Protein AF-A0A0V1MII8-F1 (afdb_monomer)

Sequence (100 aa):
MASDVEKILVSELQHSKFSIQLDELAFGCSNVLMAYEHHVPLRNITAVATDGAPAVVGRYRGFATLLKETVPDVCAVHCVLHRHHLVAKNLSGELHAALK

Secondary structure (DSSP, 8-state):
-HHHHHHHHHHHHHHS-EEEEE-GGGGGSSHHHHHHHTT--GGGEEEEEE---HHHH-TTT-HHHHHHHH-TTPEEEE-HHHHHHHHHHHTTTHHHHHT-

Mean predicted aligned error: 8.56 Å

Solvent-accessible surface area (backbone atoms only — not comparable to full-atom values): 5784 Å² total; per-residue (Å²): 111,72,75,51,52,53,52,50,51,50,54,47,47,56,76,40,76,44,68,47,76,46,58,92,71,48,85,83,45,62,67,70,50,50,30,63,76,67,67,31,51,70,76,28,49,48,32,40,32,29,74,64,48,61,64,46,64,20,89,87,79,2,53,57,43,59,47,30,75,77,29,72,82,41,42,78,43,71,34,64,67,51,53,51,51,53,51,57,66,71,38,60,66,64,52,60,59,72,75,106

Structure (mmCIF, N/CA/C/O backbone):
data_AF-A0A0V1MII8-F1
#
_entry.id   AF-A0A0V1MII8-F1
#
loop_
_atom_site.group_PDB
_atom_site.id
_atom_site.type_symbol
_atom_site.label_atom_id
_atom_site.label_alt_id
_atom_site.label_comp_id
_atom_site.label_asym_id
_atom_site.label_entity_id
_atom_site.label_seq_id
_atom_site.pdbx_PDB_ins_code
_atom_site.Cartn_x
_atom_site.Cartn_y
_atom_site.Cartn_z
_atom_site.occupancy
_atom_site.B_iso_or_equiv
_atom_site.auth_seq_id
_atom_site.auth_comp_id
_atom_site.auth_asym_id
_atom_site.auth_atom_id
_atom_site.pdbx_PDB_model_num
ATOM 1 N N . MET A 1 1 ? -5.264 28.934 7.137 1.00 63.34 1 MET A N 1
ATOM 2 C CA . MET A 1 1 ? -5.010 28.509 5.743 1.00 63.34 1 MET A CA 1
ATOM 3 C C . MET A 1 1 ? 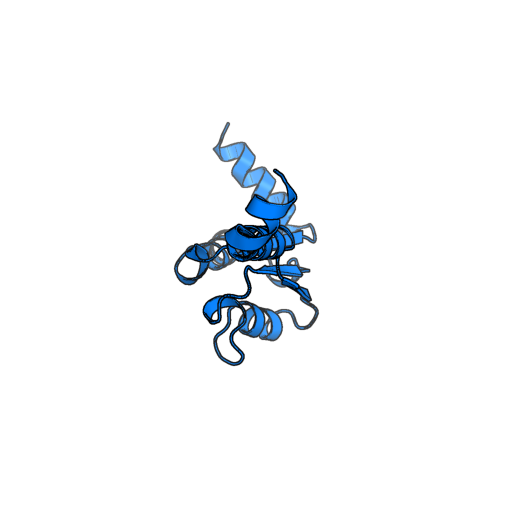-4.426 27.099 5.725 1.00 63.34 1 MET A C 1
ATOM 5 O O . MET A 1 1 ? -5.185 26.174 5.494 1.00 63.34 1 MET A O 1
ATOM 9 N N . ALA A 1 2 ? -3.142 26.881 6.045 1.00 64.38 2 ALA A N 1
ATOM 10 C CA . ALA A 1 2 ? -2.552 25.528 6.035 1.00 64.38 2 ALA A CA 1
ATOM 11 C C . ALA A 1 2 ? -3.140 24.577 7.103 1.00 64.38 2 ALA A C 1
ATOM 13 O O . ALA A 1 2 ? -3.445 23.429 6.801 1.00 64.38 2 ALA A O 1
ATOM 14 N N . SER A 1 3 ? -3.400 25.087 8.314 1.00 71.88 3 SER A N 1
ATOM 15 C CA . SER A 1 3 ? -4.056 24.345 9.407 1.00 71.88 3 SER A CA 1
ATOM 16 C C . SER A 1 3 ? -5.459 23.842 9.063 1.00 71.88 3 SER A C 1
ATOM 18 O O . SER A 1 3 ? -5.948 22.895 9.672 1.00 71.88 3 SER A O 1
ATOM 20 N N . ASP A 1 4 ? -6.132 24.507 8.126 1.00 85.44 4 ASP A N 1
ATOM 21 C CA . ASP A 1 4 ? -7.497 24.167 7.731 1.00 85.44 4 ASP A CA 1
ATOM 22 C C . ASP A 1 4 ? -7.467 23.022 6.718 1.00 85.44 4 ASP A C 1
ATOM 24 O O . ASP A 1 4 ? -8.253 22.088 6.825 1.00 85.44 4 ASP A O 1
ATOM 28 N N . VAL A 1 5 ? -6.490 23.040 5.804 1.00 87.38 5 VAL A N 1
ATOM 29 C CA . VAL A 1 5 ? -6.259 21.963 4.832 1.00 87.38 5 VAL A CA 1
ATOM 30 C C . VAL A 1 5 ? -5.912 20.653 5.532 1.00 87.38 5 VAL A C 1
ATOM 32 O O . VAL A 1 5 ? -6.472 19.621 5.180 1.00 87.38 5 VAL A O 1
ATOM 35 N N . GLU A 1 6 ? -5.043 20.683 6.544 1.00 85.19 6 GLU A N 1
ATOM 36 C CA . GLU A 1 6 ? -4.672 19.483 7.302 1.00 85.19 6 GLU A CA 1
ATOM 37 C C . GLU A 1 6 ? -5.881 18.864 8.013 1.00 85.19 6 GLU A C 1
ATOM 39 O O . GLU A 1 6 ? -6.138 17.671 7.876 1.00 85.19 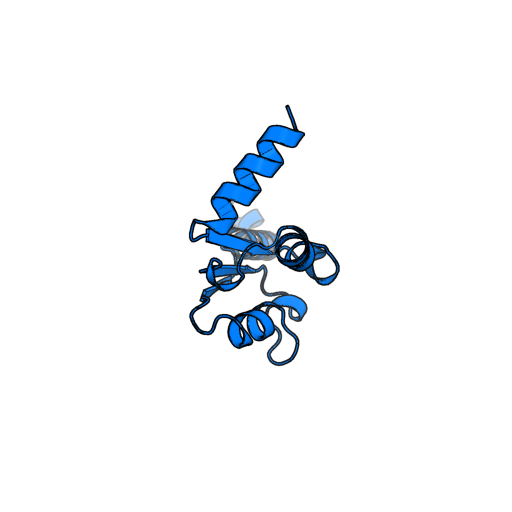6 GLU A O 1
ATOM 44 N N . LYS A 1 7 ? -6.681 19.679 8.710 1.00 86.25 7 LYS A N 1
ATOM 45 C CA . LYS A 1 7 ? -7.897 19.208 9.392 1.00 86.25 7 LYS A CA 1
ATOM 46 C C . LYS A 1 7 ? -8.917 18.632 8.418 1.00 86.25 7 LYS A C 1
ATOM 48 O O . LYS A 1 7 ? -9.510 17.597 8.713 1.00 86.25 7 LYS A O 1
ATOM 53 N N . ILE A 1 8 ? -9.117 19.288 7.275 1.00 90.19 8 ILE A N 1
ATOM 54 C CA . ILE A 1 8 ? -10.010 18.799 6.220 1.00 90.19 8 ILE A CA 1
ATOM 55 C C . ILE A 1 8 ? -9.500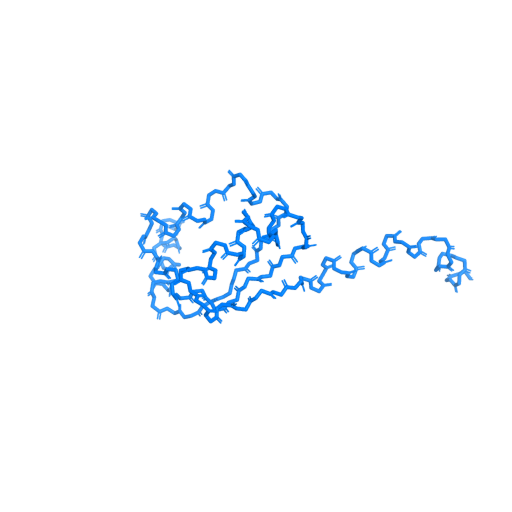 17.454 5.702 1.00 90.19 8 ILE A C 1
ATOM 57 O O . ILE A 1 8 ? -10.261 16.493 5.659 1.00 90.19 8 ILE A O 1
ATOM 61 N N . LEU A 1 9 ? -8.210 17.352 5.382 1.00 88.94 9 LEU A N 1
ATOM 62 C CA . LEU A 1 9 ? -7.608 16.116 4.893 1.00 88.94 9 LEU A CA 1
ATOM 63 C C . LEU A 1 9 ? -7.745 14.979 5.915 1.00 88.94 9 LEU A C 1
ATOM 65 O O . LEU A 1 9 ? -8.173 13.888 5.556 1.00 88.94 9 LEU A O 1
ATOM 69 N N . VAL A 1 10 ? -7.428 15.226 7.189 1.00 88.62 10 VAL A N 1
ATOM 70 C CA . VAL A 1 10 ? -7.566 14.229 8.263 1.00 88.62 10 VAL A CA 1
ATOM 71 C C . VAL A 1 10 ? -9.021 13.792 8.413 1.00 88.62 10 VAL A C 1
ATOM 73 O O . VAL A 1 10 ? -9.289 12.593 8.481 1.00 88.62 10 VAL A O 1
ATOM 76 N N . SER A 1 11 ? -9.960 14.742 8.409 1.00 90.19 11 SER A N 1
ATOM 77 C CA . SER A 1 11 ? -11.395 14.454 8.456 1.00 90.19 11 SER A CA 1
ATOM 78 C C . SER A 1 11 ? -11.819 13.547 7.298 1.00 90.19 11 SER A C 1
ATOM 80 O O . SER A 1 11 ? -12.487 12.539 7.519 1.00 90.19 11 SER A O 1
ATOM 82 N N . GLU A 1 12 ? -11.391 13.846 6.073 1.00 92.19 12 GLU A N 1
ATOM 83 C CA . GLU A 1 12 ? -11.681 13.014 4.901 1.0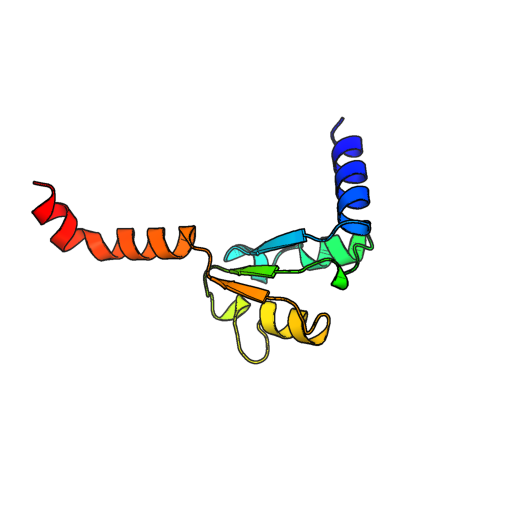0 92.19 12 GLU A CA 1
ATOM 84 C C . GLU A 1 12 ? -11.070 11.612 5.028 1.00 92.19 12 GLU A C 1
ATOM 86 O O . GLU A 1 12 ? -11.762 10.609 4.853 1.00 92.19 12 GLU A O 1
ATOM 91 N N . LEU A 1 13 ? -9.793 11.508 5.406 1.00 91.56 13 LEU A N 1
ATOM 92 C CA . LEU A 1 13 ? -9.097 10.223 5.544 1.00 91.56 13 LEU A CA 1
ATOM 93 C C . LEU A 1 13 ? -9.697 9.336 6.648 1.00 91.56 13 LEU A C 1
ATOM 95 O O . LEU A 1 13 ? -9.666 8.106 6.546 1.00 91.56 13 LEU A O 1
ATOM 99 N N . GLN A 1 14 ? -10.274 9.932 7.694 1.00 91.12 14 GLN A N 1
ATOM 100 C CA . GLN A 1 14 ? -10.964 9.199 8.759 1.00 91.12 14 GLN A CA 1
ATOM 101 C C . GLN A 1 14 ? -12.277 8.548 8.290 1.00 91.12 14 GLN A C 1
ATOM 103 O O . GLN A 1 14 ? -12.647 7.492 8.815 1.00 91.12 14 GLN A O 1
ATOM 108 N N . HIS A 1 15 ? -12.952 9.120 7.290 1.00 92.69 15 HIS A N 1
ATOM 109 C CA . HIS A 1 15 ? -14.299 8.701 6.877 1.00 92.69 15 HIS A CA 1
ATOM 110 C C . HIS A 1 15 ? -14.358 8.051 5.489 1.00 92.69 15 HIS A C 1
ATOM 112 O O . HIS A 1 15 ? -15.322 7.347 5.186 1.00 92.69 15 HIS A O 1
ATOM 118 N N . SER A 1 16 ? -13.322 8.224 4.673 1.00 93.25 16 SER A N 1
ATOM 119 C CA . SER A 1 16 ? -13.295 7.768 3.284 1.00 93.25 16 SER A CA 1
ATOM 120 C C . SER A 1 16 ? -12.310 6.624 3.071 1.00 93.25 16 SER A C 1
ATOM 122 O O . SER A 1 16 ? -11.296 6.504 3.755 1.00 93.25 16 SER A O 1
ATOM 124 N N . LYS A 1 17 ? -12.603 5.766 2.090 1.00 93.75 17 LYS A N 1
ATOM 125 C CA . LYS A 1 17 ? -11.646 4.778 1.578 1.00 93.75 17 LYS A CA 1
ATOM 126 C C . LYS A 1 17 ? -10.657 5.462 0.639 1.00 93.75 17 LYS A C 1
ATOM 128 O O . LYS A 1 17 ? -11.063 6.274 -0.187 1.00 93.75 17 LYS A O 1
ATOM 133 N N . PHE A 1 18 ? -9.382 5.104 0.725 1.00 92.88 18 PHE A N 1
ATOM 134 C CA . PHE A 1 18 ? -8.342 5.699 -0.114 1.00 92.88 18 PHE A CA 1
ATOM 135 C C . PHE A 1 18 ? -7.226 4.705 -0.441 1.00 92.88 18 PHE A C 1
ATOM 137 O O . PHE A 1 18 ? -7.169 3.596 0.094 1.00 92.88 18 PHE A O 1
ATOM 144 N N . SER A 1 19 ? -6.341 5.101 -1.350 1.00 91.81 19 SER A N 1
ATOM 145 C CA . SER A 1 19 ? -5.120 4.376 -1.699 1.00 91.81 19 SER A CA 1
ATOM 146 C C . SER A 1 19 ? -3.902 5.240 -1.413 1.00 91.81 19 SER A C 1
ATOM 148 O O . SER A 1 19 ? -3.956 6.455 -1.601 1.00 91.81 19 SER A O 1
ATOM 150 N N . ILE A 1 20 ? -2.798 4.615 -1.015 1.00 88.75 20 ILE A N 1
ATOM 151 C CA . ILE A 1 20 ? -1.529 5.305 -0.770 1.00 88.75 20 ILE A CA 1
ATOM 152 C C . ILE A 1 20 ? -0.485 4.888 -1.800 1.00 88.75 20 ILE A C 1
ATOM 154 O O . ILE A 1 20 ? -0.476 3.751 -2.270 1.00 88.75 20 ILE A O 1
ATOM 158 N N . GLN A 1 21 ? 0.414 5.803 -2.137 1.00 86.19 21 GLN A N 1
ATOM 159 C CA . GLN A 1 21 ? 1.608 5.495 -2.912 1.00 86.19 21 GLN A CA 1
ATOM 160 C C . GLN A 1 21 ? 2.824 5.639 -2.002 1.00 86.19 21 GLN A C 1
ATOM 162 O O . GLN A 1 21 ? 2.953 6.639 -1.300 1.00 86.19 21 GLN A O 1
ATOM 167 N N . LEU A 1 22 ? 3.692 4.633 -2.012 1.00 80.56 22 LEU A N 1
ATOM 168 C CA . LEU A 1 22 ? 4.966 4.644 -1.312 1.00 80.56 22 LEU A CA 1
ATOM 169 C C . LEU A 1 22 ? 6.089 4.742 -2.332 1.00 80.56 22 LEU A C 1
ATOM 171 O O . LEU A 1 22 ? 6.151 3.945 -3.272 1.00 80.56 22 LEU A O 1
ATOM 175 N N . ASP A 1 23 ? 6.955 5.721 -2.130 1.00 73.62 23 ASP A N 1
ATOM 176 C CA . ASP A 1 23 ? 8.250 5.808 -2.781 1.00 73.62 23 ASP A CA 1
ATOM 177 C C . ASP A 1 23 ? 9.347 5.222 -1.875 1.00 73.62 23 ASP A C 1
ATOM 179 O O . ASP A 1 23 ? 9.151 5.010 -0.674 1.00 73.62 23 ASP A O 1
ATOM 183 N N . GLU A 1 24 ? 10.505 4.937 -2.469 1.00 61.41 24 GLU A N 1
ATOM 184 C CA . GLU A 1 24 ? 11.715 4.392 -1.833 1.00 61.41 24 GLU A CA 1
ATOM 185 C C . GLU A 1 24 ? 12.104 5.083 -0.503 1.00 61.41 24 GLU A C 1
ATOM 187 O O . GLU A 1 24 ? 12.723 4.460 0.362 1.00 61.41 24 GLU A O 1
ATOM 192 N N . LEU A 1 25 ? 11.707 6.346 -0.300 1.00 54.59 25 LEU A N 1
ATOM 193 C CA . LEU A 1 25 ? 11.998 7.150 0.894 1.00 54.59 25 LEU A CA 1
ATOM 194 C C . LEU A 1 25 ? 11.090 6.828 2.094 1.00 54.59 25 LEU A C 1
ATOM 196 O O . LEU A 1 25 ? 11.427 7.149 3.235 1.00 54.59 25 LEU A O 1
ATOM 200 N N . ALA A 1 26 ? 9.961 6.152 1.882 1.00 55.31 26 ALA A N 1
ATOM 201 C CA . ALA A 1 26 ? 8.989 5.881 2.938 1.00 55.31 26 ALA A CA 1
ATOM 202 C C . ALA A 1 26 ? 9.431 4.795 3.936 1.00 55.31 26 ALA A C 1
ATOM 204 O O . ALA A 1 26 ? 8.804 4.641 4.984 1.00 55.31 26 ALA A O 1
ATOM 205 N N . PHE A 1 27 ? 10.520 4.061 3.668 1.00 50.53 27 PHE A N 1
ATOM 206 C CA . PHE A 1 27 ? 10.985 3.004 4.576 1.00 50.53 27 PHE A CA 1
ATOM 207 C C . PHE A 1 27 ? 11.604 3.518 5.889 1.00 50.53 27 PHE A C 1
ATOM 209 O O . PHE A 1 27 ? 11.873 2.729 6.793 1.00 50.53 27 PHE A O 1
ATOM 216 N N . GLY A 1 28 ? 11.774 4.839 6.017 1.00 49.62 28 GLY A N 1
ATOM 217 C CA . GLY A 1 28 ? 12.113 5.520 7.269 1.00 49.62 28 GLY A CA 1
ATOM 218 C C . GLY A 1 28 ? 11.166 6.662 7.658 1.00 49.62 28 GLY A C 1
ATOM 219 O O . GLY A 1 28 ? 11.421 7.320 8.664 1.00 49.62 28 GLY A O 1
ATOM 220 N N . CYS A 1 29 ? 10.096 6.929 6.897 1.00 46.78 29 CYS A N 1
ATOM 221 C CA . CYS A 1 29 ? 9.334 8.175 7.014 1.00 46.78 29 CYS A CA 1
ATOM 222 C C . CYS A 1 29 ? 7.841 7.958 7.294 1.00 46.78 29 CYS A C 1
ATOM 224 O O . CYS A 1 29 ? 7.118 7.337 6.520 1.00 46.78 29 CYS A O 1
ATOM 226 N N . SER A 1 30 ? 7.422 8.532 8.422 1.00 48.75 30 SER A N 1
ATOM 227 C CA . SER A 1 30 ? 6.167 9.195 8.803 1.00 48.75 30 SER A CA 1
ATOM 228 C C . SER A 1 30 ? 4.789 8.783 8.266 1.00 48.75 30 SER A C 1
ATOM 230 O O . SER A 1 30 ? 3.826 9.118 8.928 1.00 48.75 30 SER A O 1
ATOM 232 N N . ASN A 1 31 ? 4.577 8.057 7.171 1.00 50.91 31 ASN A N 1
ATOM 233 C CA . ASN A 1 31 ? 3.213 7.892 6.625 1.00 50.91 31 ASN A CA 1
ATOM 234 C C . ASN A 1 31 ? 2.325 6.970 7.484 1.00 50.91 31 ASN A C 1
ATOM 236 O O . ASN A 1 31 ? 1.138 7.231 7.674 1.00 50.91 31 ASN A O 1
ATOM 240 N N . VAL A 1 32 ? 2.919 5.928 8.074 1.00 55.47 32 VAL A N 1
ATOM 241 C CA . VAL A 1 32 ? 2.273 5.113 9.122 1.00 55.47 32 VAL A CA 1
ATOM 242 C C . VAL A 1 32 ? 2.135 5.910 10.418 1.00 55.47 32 VAL A C 1
ATOM 244 O O . VAL A 1 32 ? 1.137 5.776 11.120 1.00 55.47 32 VAL A O 1
ATOM 247 N N . LEU A 1 33 ? 3.114 6.777 10.700 1.00 53.28 33 LEU A N 1
ATOM 248 C CA . LEU A 1 33 ? 3.112 7.666 11.858 1.00 53.28 33 LEU A CA 1
ATOM 249 C C . LEU A 1 33 ? 1.982 8.700 11.760 1.00 53.28 33 LEU A C 1
ATOM 251 O O . LEU A 1 33 ? 1.304 8.909 12.745 1.00 53.28 33 LEU A O 1
ATOM 255 N N . MET A 1 34 ? 1.683 9.244 10.577 1.00 57.91 34 MET A N 1
ATOM 256 C CA . MET A 1 34 ? 0.592 10.198 10.344 1.00 57.91 34 MET A CA 1
ATOM 257 C C . MET A 1 34 ? -0.773 9.551 10.589 1.00 57.91 34 MET A C 1
ATOM 259 O O . MET A 1 34 ? -1.647 10.156 11.205 1.00 57.91 34 MET A O 1
ATOM 263 N N . ALA A 1 35 ? -0.966 8.302 10.148 1.00 58.94 35 ALA A N 1
ATOM 264 C CA . ALA A 1 35 ? -2.196 7.574 10.453 1.00 58.94 35 ALA A CA 1
ATOM 265 C C . ALA A 1 35 ? -2.337 7.294 11.959 1.00 58.94 35 ALA A C 1
ATOM 267 O O . ALA A 1 35 ? -3.440 7.367 12.501 1.00 58.94 35 ALA A O 1
ATOM 268 N N . TYR A 1 36 ? -1.219 7.023 12.636 1.00 61.41 36 TYR A N 1
ATOM 269 C CA . TYR A 1 36 ? -1.169 6.802 14.079 1.00 61.41 36 TYR A CA 1
ATOM 270 C C . TYR A 1 36 ? -1.399 8.097 14.886 1.00 61.41 36 TYR A C 1
ATOM 272 O O . TYR A 1 36 ? -2.201 8.096 15.816 1.00 61.41 36 TYR A O 1
ATOM 280 N N . GLU A 1 37 ? -0.759 9.205 14.503 1.00 66.12 37 GLU A N 1
ATOM 281 C CA . GLU A 1 37 ? -0.821 10.514 15.170 1.00 66.12 37 GLU A CA 1
ATOM 282 C C . GLU A 1 37 ? -2.176 11.206 14.986 1.00 66.12 37 GLU A C 1
ATOM 284 O O . GLU A 1 37 ? -2.671 11.841 15.914 1.00 66.12 37 GLU A O 1
ATOM 289 N N . HIS A 1 38 ? -2.819 11.040 13.826 1.00 79.06 38 HIS A N 1
ATOM 290 C CA . HIS A 1 38 ? -4.111 11.666 13.521 1.00 79.06 38 HIS A CA 1
ATOM 291 C C . HIS A 1 38 ? -5.305 10.702 13.604 1.00 79.06 38 HIS A C 1
ATOM 293 O O . HIS A 1 38 ? -6.402 11.020 13.133 1.00 79.06 38 HIS A O 1
ATOM 299 N N . HIS A 1 39 ? -5.114 9.520 14.200 1.00 82.00 39 HIS A N 1
ATOM 300 C CA . HIS A 1 39 ? -6.151 8.497 14.381 1.00 82.00 39 HIS A CA 1
ATOM 301 C C . HIS A 1 39 ? -6.878 8.092 13.084 1.00 82.00 39 HIS A C 1
ATOM 303 O O . HIS A 1 39 ? -8.068 7.770 13.100 1.00 82.00 39 HIS A O 1
ATOM 309 N N . VAL A 1 40 ? -6.178 8.095 11.946 1.00 88.06 40 VAL A N 1
ATOM 310 C CA . VAL A 1 40 ? -6.737 7.612 10.678 1.00 88.06 40 VAL A CA 1
ATOM 311 C C . VAL A 1 40 ? -6.788 6.081 10.722 1.00 88.06 40 VAL A C 1
ATOM 313 O O . VAL A 1 40 ? -5.749 5.433 10.870 1.00 88.06 40 VAL A O 1
ATOM 316 N N . PRO A 1 41 ? -7.969 5.456 10.573 1.00 89.50 41 PRO A N 1
ATOM 317 C CA . PRO A 1 41 ? -8.074 4.005 10.634 1.00 89.50 41 PRO A CA 1
ATOM 318 C C . PRO A 1 41 ? -7.348 3.347 9.456 1.00 89.50 41 PRO A C 1
ATOM 320 O O . PRO A 1 41 ? -7.723 3.558 8.304 1.00 89.50 41 PRO A O 1
ATOM 323 N N . LEU A 1 42 ? -6.382 2.460 9.723 1.00 88.06 42 LEU A N 1
ATOM 324 C CA . LEU A 1 42 ? -5.664 1.734 8.661 1.00 88.06 42 LEU A CA 1
ATOM 325 C C . LEU A 1 42 ? -6.607 0.959 7.729 1.00 88.06 42 LEU A C 1
ATOM 327 O O . LEU A 1 42 ? -6.356 0.885 6.532 1.00 88.06 42 LEU A O 1
ATOM 331 N N . ARG A 1 43 ? -7.748 0.475 8.243 1.00 91.19 43 ARG A N 1
ATOM 332 C CA . ARG A 1 43 ? -8.818 -0.182 7.462 1.00 91.19 43 ARG A CA 1
ATOM 333 C C . ARG A 1 43 ? -9.379 0.664 6.314 1.00 91.19 43 ARG A C 1
ATOM 335 O O . ARG A 1 43 ? -10.101 0.134 5.470 1.00 91.19 43 ARG A O 1
ATOM 342 N N . ASN A 1 44 ? -9.145 1.975 6.312 1.00 92.50 44 ASN A N 1
ATOM 343 C CA . ASN A 1 44 ? -9.576 2.861 5.236 1.00 92.50 44 ASN A CA 1
ATOM 344 C C . ASN A 1 44 ? -8.646 2.791 4.016 1.00 92.50 44 ASN A C 1
ATOM 346 O O . ASN A 1 44 ? -9.065 3.143 2.914 1.00 92.50 44 ASN A O 1
ATOM 350 N N . ILE A 1 45 ? -7.433 2.263 4.185 1.00 91.56 45 ILE A N 1
ATOM 351 C CA . ILE A 1 45 ? -6.507 2.000 3.088 1.00 91.56 45 ILE A CA 1
ATOM 352 C C . ILE A 1 45 ? -6.990 0.765 2.325 1.00 91.56 45 ILE A C 1
ATOM 354 O O . ILE A 1 45 ? -7.105 -0.327 2.874 1.00 91.56 45 ILE A O 1
ATOM 358 N N . THR A 1 46 ? -7.267 0.946 1.039 1.00 95.06 46 THR A N 1
ATOM 359 C CA . THR A 1 46 ? -7.759 -0.106 0.132 1.00 95.06 46 THR A CA 1
ATOM 360 C C . THR A 1 46 ? -6.670 -0.646 -0.782 1.00 95.06 46 THR A C 1
ATOM 362 O O . THR A 1 46 ? -6.704 -1.811 -1.174 1.00 95.06 46 THR A O 1
ATOM 365 N N . ALA A 1 47 ? -5.675 0.182 -1.099 1.00 93.69 47 ALA A N 1
ATOM 366 C CA . ALA A 1 47 ? -4.548 -0.215 -1.919 1.00 93.69 47 ALA A CA 1
ATOM 367 C C . ALA A 1 47 ? -3.272 0.551 -1.557 1.00 93.69 47 ALA A C 1
ATOM 369 O O . ALA A 1 47 ? -3.320 1.698 -1.103 1.00 93.69 47 ALA A O 1
ATOM 370 N N . VAL A 1 48 ? -2.134 -0.085 -1.818 1.00 90.69 48 VAL A N 1
ATOM 371 C CA . VAL A 1 48 ? -0.799 0.501 -1.744 1.00 90.69 48 VAL A CA 1
ATOM 372 C C . VAL A 1 48 ? -0.079 0.314 -3.077 1.00 90.69 48 VAL A C 1
ATOM 374 O O . VAL A 1 48 ? 0.123 -0.811 -3.535 1.00 90.69 48 VAL A O 1
ATOM 377 N N . ALA A 1 49 ? 0.308 1.420 -3.705 1.00 91.88 49 ALA A N 1
ATOM 378 C CA . ALA A 1 49 ? 1.182 1.425 -4.870 1.00 91.88 49 ALA A CA 1
ATOM 379 C C . ALA A 1 49 ? 2.643 1.554 -4.425 1.00 91.88 49 ALA A C 1
ATOM 381 O O . ALA A 1 49 ? 2.966 2.420 -3.617 1.00 91.88 49 ALA A O 1
ATOM 382 N N . THR A 1 50 ? 3.521 0.698 -4.946 1.00 89.06 50 THR A N 1
ATOM 383 C CA . THR A 1 50 ? 4.941 0.620 -4.555 1.00 89.06 50 THR A CA 1
ATOM 384 C C . THR A 1 50 ? 5.837 0.591 -5.792 1.00 89.06 50 THR A C 1
ATOM 386 O O . THR A 1 50 ? 5.400 0.162 -6.861 1.00 89.06 50 THR A O 1
ATOM 389 N N . ASP A 1 51 ? 7.091 1.003 -5.667 1.00 86.56 51 ASP A N 1
ATOM 390 C CA . ASP A 1 51 ? 8.132 0.819 -6.693 1.00 86.56 51 ASP A CA 1
ATOM 391 C C . ASP A 1 51 ? 8.697 -0.614 -6.756 1.00 86.56 51 ASP A C 1
ATOM 393 O O . ASP A 1 51 ? 9.532 -0.931 -7.599 1.00 86.56 51 ASP A O 1
ATOM 397 N N . GLY A 1 52 ? 8.221 -1.511 -5.889 1.00 84.50 52 GLY A N 1
ATOM 398 C CA . GLY A 1 52 ? 8.718 -2.878 -5.806 1.00 84.50 52 GLY A CA 1
ATOM 399 C C . GLY A 1 52 ? 10.021 -3.024 -5.018 1.00 84.50 52 GLY A C 1
ATOM 400 O O . GLY A 1 52 ? 10.608 -4.108 -5.057 1.00 84.50 52 GLY A O 1
ATOM 401 N N . ALA A 1 53 ? 10.463 -1.999 -4.280 1.00 85.44 53 ALA A N 1
ATOM 402 C CA . ALA A 1 53 ? 11.630 -2.109 -3.413 1.00 85.44 53 ALA A CA 1
ATOM 403 C C . ALA A 1 53 ? 11.455 -3.262 -2.400 1.00 85.44 53 ALA A C 1
ATOM 405 O O . ALA A 1 53 ? 10.402 -3.350 -1.755 1.00 85.44 53 ALA A O 1
ATOM 406 N N . PRO A 1 54 ? 12.470 -4.131 -2.188 1.00 82.19 54 PRO A N 1
ATOM 407 C CA . PRO A 1 54 ? 12.379 -5.268 -1.263 1.00 82.19 54 PRO A CA 1
ATOM 408 C C . PRO A 1 54 ? 11.986 -4.872 0.157 1.00 82.19 54 PRO A C 1
ATOM 410 O O . PRO A 1 54 ? 11.365 -5.650 0.875 1.00 82.19 54 PRO A O 1
ATOM 413 N N . ALA A 1 55 ? 12.335 -3.649 0.545 1.00 79.12 55 ALA A N 1
ATOM 414 C CA . ALA A 1 55 ? 11.901 -3.052 1.784 1.00 79.12 55 ALA A CA 1
ATOM 415 C C . ALA A 1 55 ? 10.365 -2.968 1.829 1.00 79.12 55 ALA A C 1
ATOM 417 O O . ALA A 1 55 ? 9.758 -3.475 2.753 1.00 79.12 55 ALA A O 1
ATOM 418 N N . VAL A 1 56 ? 9.691 -2.458 0.800 1.00 80.75 56 VAL A N 1
ATOM 419 C CA . VAL A 1 56 ? 8.232 -2.253 0.798 1.00 80.75 56 VAL A CA 1
ATOM 420 C C . VAL A 1 56 ? 7.446 -3.543 0.518 1.00 80.75 56 VAL A C 1
ATOM 422 O O . VAL A 1 56 ? 6.434 -3.802 1.175 1.00 80.75 56 VAL A O 1
ATOM 425 N N . VAL A 1 57 ? 7.911 -4.373 -0.423 1.00 85.19 57 VAL A N 1
ATOM 426 C CA . VAL A 1 57 ? 7.217 -5.608 -0.856 1.00 85.19 57 VAL A CA 1
ATOM 427 C C . VAL A 1 57 ? 7.765 -6.889 -0.216 1.00 85.19 57 VAL A C 1
ATOM 429 O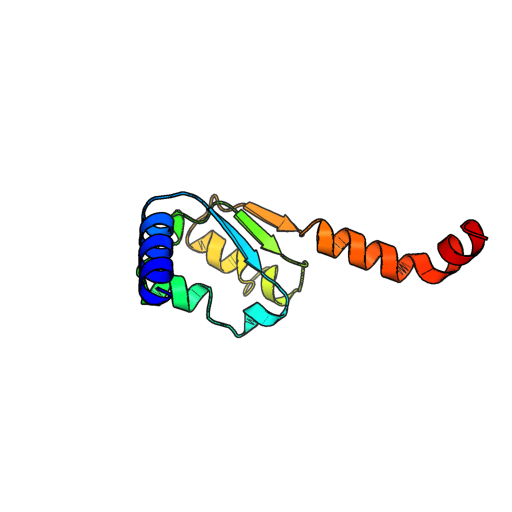 O . VAL A 1 57 ? 7.379 -7.996 -0.593 1.00 85.19 57 VAL A O 1
ATOM 432 N N . GLY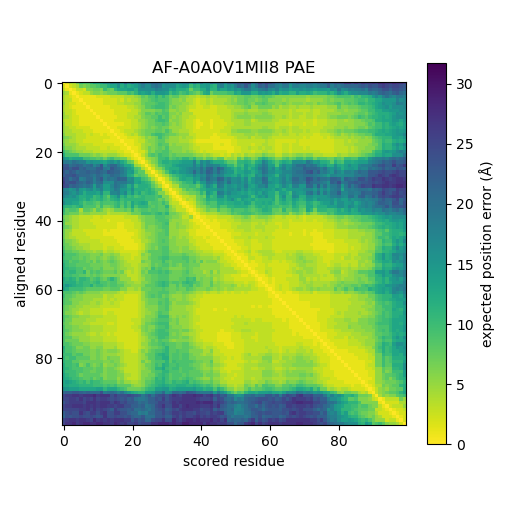 A 1 58 ? 8.687 -6.761 0.740 1.00 85.94 58 GLY A N 1
ATOM 433 C CA . GLY A 1 58 ? 9.360 -7.886 1.381 1.00 85.94 58 GLY A CA 1
ATOM 434 C C . GLY A 1 58 ? 8.397 -8.865 2.055 1.00 85.94 58 GLY A C 1
ATOM 435 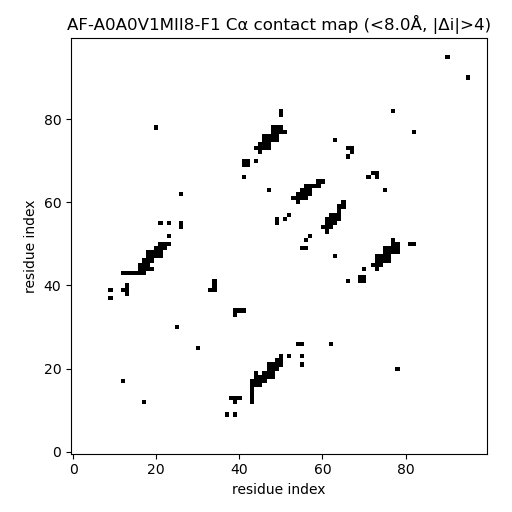O O . GLY A 1 58 ? 7.484 -8.471 2.778 1.00 85.94 58 GLY A O 1
ATOM 436 N N . ARG A 1 59 ? 8.643 -10.169 1.875 1.00 86.38 59 ARG A N 1
ATOM 437 C CA . ARG A 1 59 ? 7.751 -11.248 2.340 1.00 86.38 59 ARG A CA 1
ATOM 438 C C . ARG A 1 59 ? 7.461 -11.238 3.843 1.00 86.38 59 ARG A C 1
ATOM 440 O O . ARG A 1 59 ? 6.372 -11.630 4.222 1.00 86.38 59 ARG A O 1
ATOM 447 N N . TYR A 1 60 ? 8.434 -10.865 4.674 1.00 83.19 60 TYR A N 1
ATOM 448 C CA . TYR A 1 60 ? 8.325 -10.995 6.136 1.00 83.19 60 TYR A CA 1
ATOM 449 C C . TYR A 1 60 ? 8.282 -9.657 6.869 1.00 83.19 60 TYR A C 1
ATOM 451 O O . TYR A 1 60 ? 7.653 -9.541 7.908 1.00 83.19 60 TYR A O 1
ATOM 459 N N . ARG A 1 61 ? 8.998 -8.650 6.357 1.00 81.38 61 ARG A N 1
ATOM 460 C CA . ARG A 1 61 ? 9.124 -7.329 6.998 1.00 81.38 61 ARG A CA 1
ATOM 461 C C . ARG A 1 61 ? 8.770 -6.188 6.055 1.00 81.38 61 ARG A C 1
ATOM 463 O O . ARG A 1 61 ? 9.125 -5.045 6.318 1.00 81.38 61 ARG A O 1
ATOM 470 N N . GLY A 1 62 ? 8.121 -6.513 4.939 1.00 84.06 62 GLY A N 1
ATOM 471 C CA . GLY A 1 62 ? 7.701 -5.510 3.983 1.00 84.06 62 GLY A CA 1
ATOM 472 C C . GLY A 1 62 ? 6.505 -4.731 4.481 1.00 84.06 62 GLY A C 1
ATOM 473 O O . GLY A 1 62 ? 5.593 -5.326 5.047 1.00 84.06 62 GLY A O 1
ATOM 474 N N . PHE A 1 63 ? 6.479 -3.421 4.248 1.00 84.81 63 PHE A N 1
ATOM 475 C CA . PHE A 1 63 ? 5.336 -2.594 4.636 1.00 84.81 63 PHE A CA 1
ATOM 476 C C . PHE A 1 63 ? 4.009 -3.168 4.116 1.00 84.81 63 PHE A C 1
ATOM 478 O O . PHE A 1 63 ? 3.054 -3.279 4.876 1.00 84.81 63 PHE A O 1
ATOM 485 N N . ALA A 1 64 ? 3.951 -3.585 2.846 1.00 86.81 64 ALA A N 1
ATOM 486 C CA . ALA A 1 64 ? 2.734 -4.156 2.272 1.00 86.81 64 ALA A CA 1
ATOM 487 C C . ALA A 1 64 ? 2.315 -5.463 2.971 1.00 86.81 64 ALA A C 1
ATOM 489 O O . ALA A 1 64 ? 1.125 -5.735 3.103 1.00 86.81 64 ALA A O 1
ATOM 490 N N . THR A 1 65 ? 3.284 -6.254 3.435 1.00 88.31 65 THR A N 1
ATOM 491 C CA . THR A 1 65 ? 3.042 -7.470 4.225 1.00 88.31 65 THR A CA 1
ATOM 492 C C . THR A 1 65 ? 2.480 -7.114 5.599 1.00 88.31 65 THR A C 1
ATOM 494 O O . THR A 1 65 ? 1.428 -7.623 5.967 1.00 88.31 65 THR A O 1
ATOM 497 N N . LEU A 1 66 ? 3.116 -6.185 6.316 1.00 88.19 66 LEU A N 1
ATOM 498 C CA . LEU A 1 66 ? 2.664 -5.733 7.637 1.00 88.19 66 LEU A CA 1
ATOM 499 C C . LEU A 1 66 ? 1.277 -5.075 7.573 1.00 88.19 66 LEU A C 1
ATOM 501 O O . LEU A 1 66 ? 0.428 -5.292 8.435 1.00 88.19 66 LEU A O 1
ATOM 505 N N . LEU A 1 67 ? 1.005 -4.301 6.519 1.00 87.56 67 LEU A N 1
ATOM 506 C CA . LEU A 1 67 ? -0.309 -3.701 6.314 1.00 87.56 67 LEU A CA 1
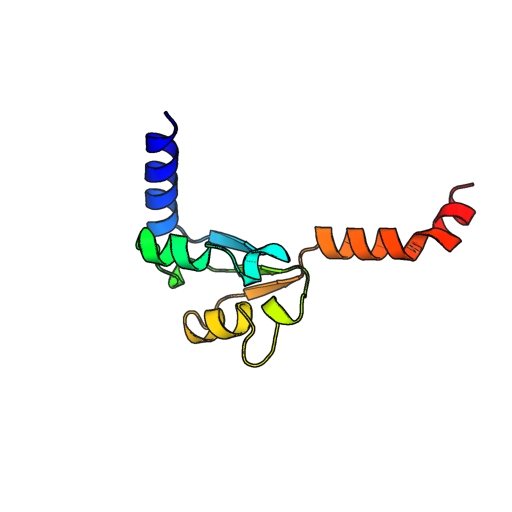ATOM 507 C C . LEU A 1 67 ? -1.376 -4.772 6.062 1.00 87.56 67 LEU A C 1
ATOM 509 O O . LEU A 1 67 ? -2.472 -4.644 6.595 1.00 87.56 67 LEU A O 1
ATOM 513 N N . LYS A 1 68 ? -1.058 -5.842 5.322 1.00 90.88 68 LYS A N 1
ATOM 514 C CA . LYS A 1 68 ? -1.964 -6.985 5.115 1.00 90.88 68 LYS A CA 1
ATOM 515 C C . LYS A 1 68 ? -2.280 -7.748 6.398 1.00 90.88 68 LYS A C 1
ATOM 517 O O . LYS A 1 68 ? -3.385 -8.261 6.521 1.00 90.88 68 LYS A O 1
ATOM 522 N N . GLU A 1 69 ? -1.365 -7.799 7.364 1.00 90.38 69 GLU A N 1
ATOM 523 C CA . GLU A 1 69 ? -1.656 -8.389 8.681 1.00 90.38 69 GLU A CA 1
ATOM 524 C C . GLU A 1 69 ? -2.748 -7.603 9.428 1.00 90.38 69 GLU A C 1
ATOM 526 O O . GLU A 1 69 ? -3.540 -8.190 10.161 1.00 90.38 69 GLU A O 1
ATOM 531 N N . THR A 1 70 ? -2.828 -6.284 9.209 1.00 88.19 70 THR A N 1
ATOM 532 C CA . THR A 1 70 ? -3.843 -5.410 9.829 1.00 88.19 70 THR A CA 1
ATOM 533 C C . THR A 1 70 ? -5.102 -5.248 8.969 1.00 88.19 70 THR A C 1
ATOM 535 O O . THR A 1 70 ? -6.209 -5.118 9.491 1.00 88.19 70 THR A O 1
ATOM 538 N N . VAL A 1 71 ? -4.944 -5.230 7.645 1.00 91.88 71 VAL A N 1
ATOM 539 C CA . VAL A 1 71 ? -5.994 -5.020 6.641 1.00 91.88 71 VAL A CA 1
ATOM 540 C C . VAL A 1 71 ? -5.836 -6.090 5.553 1.00 91.88 71 VAL A C 1
ATOM 542 O O . VAL A 1 71 ? -5.222 -5.821 4.519 1.00 91.88 71 VAL A O 1
ATOM 545 N N . PRO A 1 72 ? -6.369 -7.309 5.760 1.00 94.25 72 PRO A N 1
ATOM 546 C CA . PRO A 1 72 ? -6.142 -8.446 4.859 1.00 94.25 72 PRO A CA 1
ATOM 547 C C . PRO A 1 72 ? -6.543 -8.193 3.403 1.00 94.25 72 PRO A C 1
ATOM 549 O O . PRO A 1 72 ? -5.897 -8.699 2.486 1.00 94.25 72 PRO A O 1
ATOM 552 N N . ASP A 1 73 ? -7.562 -7.359 3.195 1.00 94.62 73 ASP A N 1
ATOM 553 C CA . ASP A 1 73 ? -8.119 -7.046 1.876 1.00 94.62 73 ASP A CA 1
ATOM 554 C C . ASP A 1 73 ? -7.331 -5.971 1.106 1.00 94.62 73 ASP A C 1
ATOM 556 O O . ASP A 1 73 ? -7.702 -5.616 -0.015 1.00 94.62 73 ASP A O 1
ATOM 560 N N . VAL A 1 74 ? -6.252 -5.418 1.677 1.00 93.31 74 VAL A N 1
ATOM 561 C CA . VAL A 1 74 ? -5.485 -4.363 1.005 1.00 93.31 74 VAL A CA 1
ATOM 562 C C . VAL A 1 74 ? -4.777 -4.896 -0.245 1.00 93.31 74 VAL A C 1
ATOM 564 O O . VAL A 1 74 ? -4.035 -5.888 -0.224 1.00 93.31 74 VAL A O 1
ATOM 567 N N . CYS A 1 75 ? -4.960 -4.193 -1.360 1.00 94.19 75 CYS A N 1
ATOM 568 C CA . CYS A 1 75 ? -4.309 -4.535 -2.617 1.00 94.19 75 CYS A CA 1
ATOM 569 C C . CYS A 1 75 ? -2.910 -3.909 -2.695 1.00 94.19 75 CYS A C 1
ATOM 571 O O . CYS A 1 75 ? -2.758 -2.695 -2.605 1.00 94.19 75 CYS A O 1
ATOM 573 N N . ALA A 1 76 ? -1.875 -4.722 -2.900 1.00 91.25 76 ALA A N 1
ATOM 574 C CA . ALA A 1 76 ? -0.528 -4.225 -3.170 1.00 91.25 76 ALA A CA 1
ATOM 575 C C . ALA A 1 76 ? -0.275 -4.243 -4.680 1.00 91.25 76 ALA A C 1
ATOM 577 O O . ALA A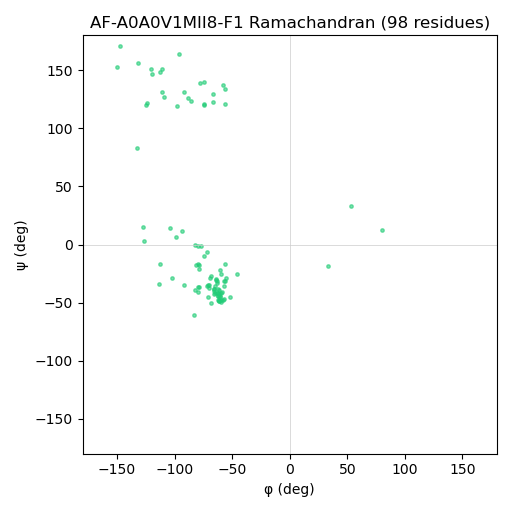 1 76 ? -0.300 -5.309 -5.299 1.00 91.25 76 ALA A O 1
ATOM 578 N N . VAL A 1 77 ? -0.022 -3.073 -5.265 1.00 91.94 77 VAL A N 1
ATOM 579 C CA . VAL A 1 77 ? 0.225 -2.903 -6.701 1.00 91.94 77 VAL A CA 1
ATOM 580 C C . VAL A 1 77 ? 1.602 -2.293 -6.941 1.00 91.94 77 VAL A C 1
ATOM 582 O O . VAL A 1 77 ? 2.137 -1.545 -6.124 1.00 91.94 77 VAL A O 1
ATOM 585 N N . HIS A 1 78 ? 2.197 -2.611 -8.086 1.00 89.12 78 HIS A N 1
ATOM 586 C CA . HIS A 1 78 ? 3.428 -1.964 -8.529 1.00 89.12 78 HIS A CA 1
ATOM 587 C C . HIS A 1 78 ? 3.048 -0.707 -9.328 1.00 89.12 78 HIS A C 1
ATOM 589 O O . HIS A 1 78 ? 2.262 -0.789 -10.272 1.00 89.12 78 HIS A O 1
ATOM 595 N N . CYS A 1 79 ? 3.589 0.449 -8.946 1.00 89.88 79 CYS A N 1
ATOM 596 C CA . CYS A 1 79 ? 3.375 1.734 -9.597 1.00 89.88 79 CYS A CA 1
ATOM 597 C C . CYS A 1 79 ? 3.737 1.685 -11.093 1.00 89.88 79 CYS A C 1
ATOM 599 O O . CYS A 1 79 ? 4.880 1.418 -11.473 1.00 89.88 79 CYS A O 1
ATOM 601 N N . VAL A 1 80 ? 2.755 1.986 -11.949 1.00 89.94 80 VAL A N 1
ATOM 602 C CA . VAL A 1 80 ? 2.907 1.992 -13.414 1.00 89.94 80 VAL A CA 1
ATOM 603 C C . VAL A 1 80 ? 3.955 3.012 -13.859 1.00 89.94 80 VAL A C 1
ATOM 605 O O . VAL A 1 80 ? 4.765 2.714 -14.733 1.00 89.94 80 VAL A O 1
ATOM 608 N N . LEU A 1 81 ? 3.994 4.184 -13.218 1.00 88.00 81 LEU A N 1
ATOM 609 C CA . LEU A 1 81 ? 4.975 5.227 -13.529 1.00 88.00 81 LEU A CA 1
ATOM 610 C C . LEU A 1 81 ? 6.405 4.755 -13.249 1.00 88.00 81 LEU A C 1
ATOM 612 O O . LEU A 1 81 ? 7.293 4.976 -14.068 1.00 88.00 81 LEU A O 1
ATOM 616 N N . HIS A 1 82 ? 6.618 4.044 -12.137 1.00 84.31 82 HIS A N 1
ATOM 617 C CA . HIS A 1 82 ? 7.928 3.487 -11.811 1.00 84.31 82 HIS A CA 1
ATOM 618 C C . HIS A 1 82 ? 8.341 2.403 -12.817 1.00 84.31 82 HIS A C 1
ATOM 620 O O . HIS A 1 82 ? 9.463 2.421 -13.321 1.00 84.31 82 HIS A O 1
ATOM 626 N N . ARG A 1 83 ? 7.414 1.513 -13.202 1.00 85.06 83 ARG A N 1
ATOM 627 C CA . ARG A 1 83 ? 7.664 0.513 -14.257 1.00 85.06 83 ARG A CA 1
ATOM 628 C C . ARG A 1 83 ? 8.052 1.155 -15.585 1.00 85.06 83 ARG A C 1
ATOM 630 O O . ARG A 1 83 ? 9.033 0.735 -16.191 1.00 85.06 83 ARG A O 1
ATOM 637 N N . HIS A 1 84 ? 7.313 2.171 -16.030 1.00 87.69 84 HIS A N 1
ATOM 638 C CA . HIS A 1 84 ? 7.631 2.884 -17.268 1.00 87.69 84 HIS A CA 1
ATOM 639 C C . HIS A 1 84 ? 8.993 3.577 -17.193 1.00 87.69 84 HIS A C 1
ATOM 641 O O . HIS A 1 84 ? 9.766 3.490 -18.143 1.00 87.69 84 HIS A O 1
ATOM 647 N N . HIS A 1 85 ? 9.322 4.198 -16.058 1.00 85.56 85 HIS A N 1
ATOM 648 C CA . HIS A 1 85 ? 10.633 4.810 -15.832 1.00 85.56 85 HIS A CA 1
ATOM 649 C C . HIS A 1 85 ? 11.778 3.795 -15.915 1.00 85.56 85 HIS A C 1
ATOM 651 O O . HIS A 1 85 ? 12.786 4.051 -16.573 1.00 85.56 85 HIS A O 1
ATOM 657 N N . LEU A 1 86 ? 11.622 2.620 -15.298 1.00 84.06 86 LEU A N 1
ATOM 658 C CA . LEU A 1 86 ? 12.610 1.541 -15.386 1.00 84.06 86 LEU A CA 1
ATOM 659 C C . LEU A 1 86 ? 12.779 1.041 -16.822 1.00 84.06 86 LEU A C 1
ATOM 661 O O . LEU A 1 86 ? 13.906 0.862 -17.278 1.00 84.06 86 LEU A O 1
ATOM 665 N N . VAL A 1 87 ? 11.682 0.839 -17.550 1.00 86.44 87 VAL A N 1
ATOM 666 C CA . VAL A 1 87 ? 11.734 0.433 -18.960 1.00 86.44 87 VAL A CA 1
ATOM 667 C C . VAL A 1 87 ? 12.449 1.498 -19.798 1.00 86.44 87 VAL A C 1
ATOM 669 O O . VAL A 1 87 ? 13.397 1.171 -20.505 1.00 86.44 87 VAL A O 1
ATOM 672 N N . ALA A 1 88 ? 12.091 2.775 -19.651 1.00 84.12 88 ALA A N 1
ATOM 673 C CA . ALA A 1 88 ? 12.737 3.878 -20.364 1.00 84.12 88 ALA A CA 1
ATOM 674 C C . ALA A 1 88 ? 14.248 3.970 -20.081 1.00 84.12 88 ALA A C 1
ATOM 676 O O . ALA A 1 88 ? 15.034 4.160 -21.008 1.00 84.12 88 ALA A O 1
ATOM 677 N N . LYS A 1 89 ? 14.675 3.767 -18.826 1.00 81.69 89 LYS A N 1
ATOM 678 C CA . LYS A 1 89 ? 16.101 3.709 -18.452 1.00 81.69 89 LYS A CA 1
ATOM 679 C C . LYS A 1 89 ? 16.858 2.591 -19.179 1.00 81.69 89 LYS A C 1
ATOM 681 O O . LYS A 1 89 ? 17.986 2.801 -19.623 1.00 81.69 89 LYS A O 1
ATOM 686 N N . ASN A 1 90 ? 16.242 1.416 -19.302 1.00 77.94 90 ASN A N 1
ATOM 687 C CA . ASN A 1 90 ? 16.866 0.236 -19.908 1.00 77.94 90 ASN A CA 1
ATOM 688 C C . ASN A 1 90 ? 16.811 0.234 -21.444 1.00 77.94 90 ASN A C 1
ATOM 690 O O . ASN A 1 90 ? 17.584 -0.472 -22.082 1.00 77.94 90 ASN A O 1
ATOM 694 N N . LEU A 1 91 ? 15.946 1.049 -22.050 1.00 73.88 91 LEU A N 1
ATOM 695 C CA . LEU A 1 91 ? 15.805 1.164 -23.504 1.00 73.88 91 LEU A CA 1
ATOM 696 C C . LEU A 1 91 ? 16.875 2.051 -24.172 1.00 73.88 91 LEU A C 1
ATOM 698 O O . LEU A 1 91 ? 16.881 2.187 -25.392 1.00 73.88 91 LEU A O 1
ATOM 702 N N . SER A 1 92 ? 17.796 2.645 -23.409 1.00 69.06 92 SER A N 1
ATOM 703 C CA . SER A 1 92 ? 18.706 3.705 -23.879 1.00 69.06 92 SER A CA 1
ATOM 704 C C . SER A 1 92 ? 19.650 3.328 -25.033 1.00 69.06 92 SER A C 1
ATOM 706 O O . SER A 1 92 ? 20.085 4.223 -25.751 1.00 69.06 92 SER A O 1
ATOM 708 N N . GLY A 1 93 ? 19.941 2.042 -25.263 1.00 68.12 93 GLY A N 1
ATOM 709 C CA . GLY A 1 93 ? 20.774 1.600 -26.390 1.00 68.12 93 GLY A CA 1
ATOM 710 C C . GLY A 1 93 ? 20.004 1.468 -27.708 1.00 68.12 93 GLY A C 1
ATOM 711 O O . GLY A 1 93 ? 20.303 2.145 -28.689 1.00 68.12 93 GLY A O 1
ATOM 712 N N . GLU A 1 94 ? 18.993 0.600 -27.733 1.00 65.69 94 GLU A N 1
ATOM 713 C CA . GLU A 1 94 ? 18.253 0.252 -28.955 1.00 65.69 94 GLU A CA 1
ATOM 714 C C . GLU A 1 94 ? 17.206 1.306 -29.338 1.00 65.69 94 GLU A C 1
ATOM 716 O O . GLU A 1 94 ? 17.051 1.613 -30.518 1.00 65.69 94 GLU A O 1
ATOM 721 N N . LEU A 1 95 ? 16.534 1.936 -28.365 1.00 63.47 95 LEU A N 1
ATOM 722 C CA . LEU A 1 95 ? 15.543 2.985 -28.638 1.00 63.47 95 LEU A CA 1
ATOM 723 C C . LEU A 1 95 ? 16.204 4.266 -29.162 1.00 63.47 95 LEU A C 1
ATOM 725 O O . LEU A 1 95 ? 15.671 4.910 -30.058 1.00 63.47 95 LEU A O 1
ATOM 729 N N . HIS A 1 96 ? 17.388 4.620 -28.652 1.00 62.44 96 HIS A N 1
ATOM 730 C CA . HIS A 1 96 ? 18.139 5.774 -29.152 1.00 62.44 96 HIS A CA 1
ATOM 731 C C . HIS A 1 96 ? 18.661 5.545 -30.584 1.00 62.44 96 HIS A C 1
ATOM 733 O O . HIS A 1 96 ? 18.843 6.505 -31.335 1.00 62.44 96 HIS A O 1
ATOM 739 N N . ALA A 1 97 ? 18.893 4.287 -30.971 1.00 65.06 97 ALA A N 1
ATOM 740 C CA . ALA A 1 97 ? 19.241 3.911 -32.338 1.00 65.06 97 ALA A CA 1
ATOM 741 C C . ALA A 1 97 ? 18.014 3.856 -33.267 1.00 65.06 97 ALA A C 1
ATOM 743 O O . ALA A 1 97 ? 18.126 4.252 -34.421 1.00 65.06 97 ALA A O 1
ATOM 744 N N . ALA A 1 98 ? 16.855 3.406 -32.774 1.00 63.44 98 ALA A N 1
ATOM 745 C CA . ALA A 1 98 ? 15.613 3.293 -33.546 1.00 63.44 98 ALA A CA 1
ATOM 746 C C . ALA A 1 98 ? 14.858 4.624 -33.736 1.00 63.44 98 ALA A C 1
ATOM 748 O O . ALA A 1 98 ? 14.033 4.733 -34.637 1.00 63.44 98 ALA A O 1
ATOM 749 N N . LEU A 1 99 ? 15.113 5.623 -32.883 1.00 56.50 99 LEU A N 1
ATOM 750 C CA . LEU A 1 99 ? 14.559 6.983 -32.984 1.00 56.50 99 LEU A CA 1
ATOM 751 C C . LEU A 1 99 ? 15.479 7.964 -33.744 1.00 56.50 99 LEU A C 1
ATOM 753 O O . LEU A 1 99 ? 15.253 9.174 -33.690 1.00 56.50 99 LEU A O 1
ATOM 757 N N . LYS A 1 100 ? 16.523 7.457 -34.411 1.00 49.75 100 LYS A N 1
ATOM 758 C CA . LYS A 1 100 ? 17.331 8.190 -35.397 1.00 49.75 100 LYS A CA 1
ATOM 759 C C . LYS A 1 100 ? 16.787 7.953 -36.799 1.00 49.75 100 LYS A C 1
ATOM 761 O O . LYS A 1 100 ? 16.823 8.926 -37.581 1.00 49.75 100 LYS A O 1
#

Foldseek 3Di:
DVVVVLVVVLVCLQPAADEEEDEPVCLPDDPVVVCVVSVRDLLSHQEYEYCPPCCQVPCPNHVVNVSCVRHVNYYYHYDPVSVVVVVVVVCVPVVVVVVD

Radius of gyration: 17.24 Å; Cα contacts (8 Å, |Δi|>4): 110; chains: 1; bounding box: 35×40×51 Å

Nearest PDB structures (foldseek):
  4tmf-assembly1_A  TM=4.080E-01  e=9.146E-01  Homo sapiens
  8j2e-assembly1_A  TM=4.294E-01  e=4.945E+00  Chloroflexus aurantiacus J-10-fl
  8uwq-assembly1_A  TM=2.879E-01  e=4.945E+00  Bacteroides thetaiotaomicron VPI-5482
  1zjr-assembly1_A  TM=2.332E-01  e=5.660E+00  Aquifex aeolicus

pLDDT: mean 80.16, std 13.63, range [46.78, 95.06]